Protein AF-A0A2S5TC12-F1 (afdb_monomer)

pLDDT: mean 88.4, std 11.82, range [38.34, 96.69]

Foldseek 3Di:
DADEAELCVLVVCVVCNVVVVVVVVLVVHYDYDDPPDDRVVVVLVVCVVVVAADEDPDLPPVCCVPNVVQSVDCLRYWYWDDDPQWTDTVSVPDTGGHPPDPVRVCVVCVVVSPPDDPDDD

Sequence (121 aa):
MQLYFDANTRYRLGDERALYERLLEHSRFCVEVPSGKRADGLMLRAATAAGGLVVSRDKYRDFRKRYRRLIDDPARLLAGSAGGGRLRVPGLGLDLPLPVSAETAWAELAPLLGTGTTPLR

Mean predicted aligned error: 5.49 Å

Radius of gyration: 15.57 Å; Cα contacts (8 Å, |Δi|>4): 137; chains: 1; bounding box: 32×34×39 Å

Organism: NCBI:txid2086571

Solvent-accessible surface area (backbone atoms only — not comparable to full-atom values): 7301 Å² total; per-residue (Å²): 122,73,46,71,34,44,54,60,49,73,79,71,42,68,86,50,30,67,58,50,55,58,49,50,75,43,56,85,40,28,42,73,34,60,80,99,50,60,29,66,66,55,50,56,50,50,27,59,77,69,71,50,62,44,80,42,73,75,77,52,73,92,50,34,89,82,43,38,82,45,65,75,28,70,91,26,40,23,54,44,49,76,57,95,60,26,38,37,26,68,80,74,74,40,76,43,75,48,61,95,40,74,67,56,43,42,66,68,44,51,67,74,65,62,83,67,78,74,81,85,126

Nearest PDB structures (foldseek):
  3v34-assembly1_A  TM=7.219E-01  e=1.038E-03  Homo sapiens
  3v34-assembly2_B  TM=7.318E-01  e=1.351E-03  Homo sapiens
  6bv6-assembly1_A  TM=5.966E-01  e=7.527E-02  Arabidopsis thaliana
  6bv9-assembly1_A  TM=5.900E-01  e=7.047E-02  Arabidopsis thaliana

Secondary structure (DSSP, 8-state):
--EEE-TTHHHH-GGGHHHHHHHHH-TTTEEEPPTT--HHHHHHHHHHHTT--EE-S---GGGHHHHHHHHT-TTTEE--EEETTEEEEGGGTEEEEPPSSHHHHHHHHHHHHSTT-----

Structure (mmCIF, N/CA/C/O backbone):
data_AF-A0A2S5TC12-F1
#
_entry.id   AF-A0A2S5TC12-F1
#
loop_
_atom_site.group_PDB
_atom_site.id
_atom_site.type_symbol
_atom_site.label_atom_id
_atom_site.label_alt_id
_atom_site.label_comp_id
_atom_site.label_asym_id
_atom_site.label_entity_id
_atom_site.label_seq_id
_atom_site.pdbx_PDB_ins_code
_atom_site.Cartn_x
_atom_site.Cartn_y
_atom_site.Cartn_z
_atom_site.occupancy
_atom_site.B_iso_or_equiv
_atom_site.auth_seq_id
_atom_site.auth_comp_id
_atom_site.auth_asym_id
_atom_site.auth_atom_id
_atom_site.pdbx_PDB_model_num
ATOM 1 N N . MET A 1 1 ? -9.269 0.259 -5.067 1.00 79.31 1 MET A N 1
ATOM 2 C CA . MET A 1 1 ? -7.972 -0.011 -4.414 1.00 79.31 1 MET A CA 1
ATOM 3 C C . MET A 1 1 ? -7.024 1.113 -4.789 1.00 79.31 1 MET A C 1
ATOM 5 O O . MET A 1 1 ? -7.057 1.509 -5.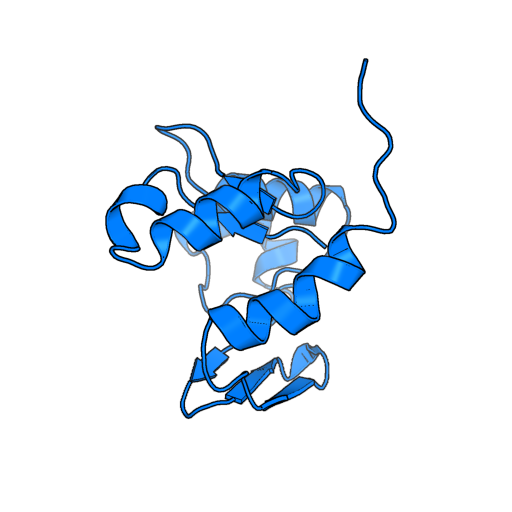947 1.00 79.31 1 MET A O 1
ATOM 9 N N . GLN A 1 2 ? -6.255 1.646 -3.838 1.00 90.25 2 GLN A N 1
ATOM 10 C CA . GLN A 1 2 ? -5.267 2.700 -4.085 1.00 90.25 2 GLN A CA 1
ATOM 11 C C . GLN A 1 2 ? -3.927 2.320 -3.452 1.00 90.25 2 GLN A C 1
ATOM 13 O O . GLN A 1 2 ? -3.904 1.782 -2.346 1.00 90.25 2 GLN A O 1
ATOM 18 N N . LEU A 1 3 ? -2.838 2.607 -4.158 1.00 91.50 3 LEU A N 1
ATOM 19 C CA . LEU A 1 3 ? -1.458 2.489 -3.708 1.00 91.50 3 LEU A CA 1
ATOM 20 C C . LEU A 1 3 ? -0.953 3.878 -3.331 1.00 91.50 3 LEU A C 1
ATOM 22 O O . LEU A 1 3 ? -1.167 4.835 -4.075 1.00 91.50 3 LEU A O 1
ATOM 26 N N . TYR A 1 4 ? -0.291 3.984 -2.183 1.00 93.25 4 TYR A N 1
ATOM 27 C CA . TYR A 1 4 ? 0.259 5.240 -1.689 1.00 93.25 4 TYR A CA 1
ATOM 28 C C . TYR A 1 4 ? 1.777 5.156 -1.644 1.00 93.25 4 TYR A C 1
ATOM 30 O O . TYR A 1 4 ? 2.329 4.221 -1.068 1.00 93.25 4 TYR A O 1
ATOM 38 N N . PHE A 1 5 ? 2.434 6.156 -2.220 1.00 92.25 5 PHE A N 1
ATOM 39 C CA . PHE A 1 5 ? 3.886 6.258 -2.274 1.00 92.25 5 PHE A CA 1
ATOM 40 C C . PHE A 1 5 ? 4.351 7.558 -1.624 1.00 92.25 5 PHE A C 1
ATOM 42 O O . PHE A 1 5 ? 3.683 8.591 -1.735 1.00 92.25 5 PHE A O 1
ATOM 49 N N . ASP A 1 6 ? 5.495 7.509 -0.944 1.00 89.94 6 ASP A N 1
ATOM 50 C CA . ASP A 1 6 ? 6.136 8.707 -0.411 1.00 89.94 6 ASP A CA 1
ATOM 51 C C . ASP A 1 6 ? 6.726 9.560 -1.539 1.00 89.94 6 ASP A C 1
ATOM 53 O O . ASP A 1 6 ? 7.161 9.058 -2.574 1.00 89.94 6 ASP A O 1
ATOM 57 N N . ALA A 1 7 ? 6.827 10.868 -1.300 1.00 86.19 7 ALA A N 1
ATOM 58 C CA . ALA A 1 7 ? 7.395 11.819 -2.258 1.00 86.19 7 ALA A CA 1
ATOM 59 C C . ALA A 1 7 ? 8.841 11.484 -2.676 1.00 86.19 7 ALA A C 1
ATOM 61 O O . ALA A 1 7 ? 9.321 11.937 -3.714 1.00 86.19 7 ALA A O 1
ATOM 62 N N . ASN A 1 8 ? 9.566 10.726 -1.843 1.00 86.12 8 ASN A N 1
ATOM 63 C CA . ASN A 1 8 ? 10.951 10.351 -2.105 1.00 86.12 8 ASN A CA 1
ATOM 64 C C . ASN A 1 8 ? 11.104 9.023 -2.860 1.00 86.12 8 ASN A C 1
ATOM 66 O O . ASN A 1 8 ? 12.232 8.680 -3.217 1.00 86.12 8 ASN A O 1
ATOM 70 N N . THR A 1 9 ? 10.010 8.298 -3.123 1.00 85.88 9 THR A N 1
ATOM 71 C CA . THR A 1 9 ? 10.038 6.983 -3.775 1.00 85.88 9 THR A CA 1
ATOM 72 C C . THR A 1 9 ? 10.751 7.052 -5.124 1.00 85.88 9 THR A C 1
ATOM 74 O O . THR A 1 9 ? 11.671 6.275 -5.366 1.00 85.88 9 THR A O 1
ATOM 77 N N . ARG A 1 10 ? 10.455 8.069 -5.941 1.00 85.44 10 ARG A N 1
ATOM 78 C CA . ARG A 1 10 ? 11.128 8.331 -7.229 1.00 85.44 10 ARG A CA 1
ATOM 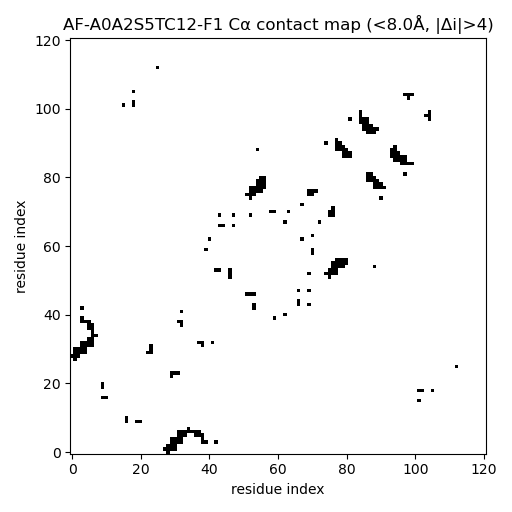79 C C . ARG A 1 10 ? 12.662 8.363 -7.171 1.00 85.44 10 ARG A C 1
ATOM 81 O O . ARG A 1 10 ? 13.308 8.002 -8.147 1.00 85.44 10 ARG A O 1
ATOM 88 N N . TYR A 1 11 ? 13.251 8.781 -6.049 1.00 85.31 11 TYR A N 1
ATOM 89 C CA . TYR A 1 11 ? 14.708 8.884 -5.891 1.00 85.31 11 TYR A CA 1
ATOM 90 C C . TYR A 1 11 ? 15.349 7.588 -5.387 1.00 85.31 11 TYR A C 1
ATOM 92 O O . TYR A 1 11 ? 16.570 7.474 -5.383 1.00 85.31 11 TYR A O 1
ATOM 100 N N . ARG A 1 12 ? 14.542 6.624 -4.933 1.00 88.44 12 ARG A N 1
ATOM 101 C CA . ARG A 1 12 ? 15.006 5.355 -4.354 1.00 88.44 12 ARG A CA 1
ATOM 102 C C . ARG A 1 12 ? 14.955 4.184 -5.331 1.00 88.44 12 ARG A C 1
ATOM 104 O O . ARG A 1 12 ? 15.552 3.156 -5.045 1.00 88.44 12 ARG A O 1
ATOM 111 N N . LEU A 1 13 ? 14.243 4.338 -6.445 1.00 86.19 13 LEU A N 1
ATOM 112 C CA . LEU A 1 13 ? 13.908 3.240 -7.354 1.00 86.19 13 LEU A CA 1
ATOM 113 C C . LEU A 1 13 ? 14.968 2.928 -8.420 1.00 86.19 13 LEU A C 1
ATOM 115 O O . LEU A 1 13 ? 14.849 1.905 -9.081 1.00 86.19 13 LEU A O 1
ATOM 119 N N . GLY A 1 14 ? 15.993 3.770 -8.601 1.00 88.19 14 GLY A N 1
ATOM 120 C CA . GLY A 1 14 ? 17.031 3.532 -9.613 1.00 88.19 14 GLY A CA 1
ATOM 121 C C . GLY A 1 14 ? 16.429 3.268 -10.999 1.00 88.19 14 GLY A C 1
ATOM 122 O O . GLY A 1 14 ? 15.661 4.092 -11.501 1.00 88.19 14 GLY A O 1
ATOM 123 N N . ASP A 1 15 ? 16.732 2.103 -11.570 1.00 85.50 15 ASP A N 1
ATOM 124 C CA . ASP A 1 15 ? 16.270 1.675 -12.897 1.00 85.50 15 ASP A CA 1
ATOM 125 C C . ASP A 1 15 ? 14.746 1.435 -12.969 1.00 85.50 15 ASP A C 1
ATOM 127 O O . ASP A 1 15 ? 14.137 1.608 -14.024 1.00 85.50 15 ASP A O 1
ATOM 131 N N . GLU A 1 16 ? 14.082 1.142 -11.844 1.00 87.50 16 GLU A N 1
ATOM 132 C CA . GLU A 1 16 ? 12.622 0.939 -11.787 1.00 87.50 16 GLU A CA 1
ATOM 133 C C . GLU A 1 16 ? 11.832 2.257 -11.834 1.00 87.50 16 GLU A C 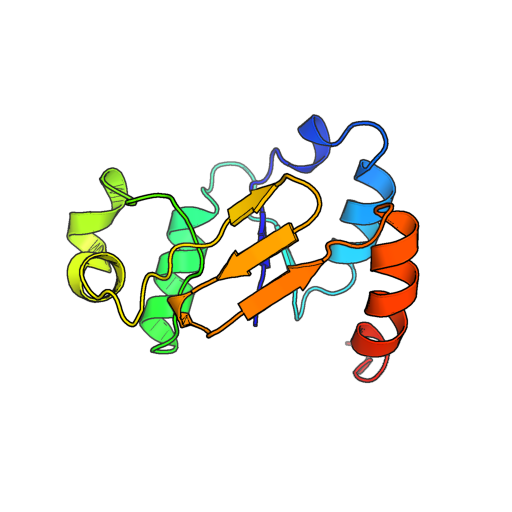1
ATOM 135 O O . GLU A 1 16 ? 10.597 2.265 -11.906 1.00 87.50 16 GLU A O 1
ATOM 140 N N . ARG A 1 17 ? 12.523 3.404 -11.811 1.00 90.19 17 ARG A N 1
ATOM 141 C CA . ARG A 1 17 ? 11.891 4.726 -11.815 1.00 90.19 17 ARG A CA 1
ATOM 142 C C . ARG A 1 17 ? 10.970 4.930 -13.017 1.00 90.19 17 ARG A C 1
ATOM 144 O O . ARG A 1 17 ? 9.879 5.468 -12.845 1.00 90.19 17 ARG A O 1
ATOM 151 N N . ALA A 1 18 ? 11.379 4.493 -14.207 1.00 89.75 18 ALA A N 1
ATOM 152 C CA . ALA A 1 18 ? 10.569 4.644 -15.416 1.00 89.75 18 ALA A CA 1
ATOM 153 C C . ALA A 1 18 ? 9.233 3.892 -15.300 1.00 89.75 18 ALA A C 1
ATOM 155 O O . ALA A 1 18 ? 8.191 4.382 -15.732 1.00 89.75 18 ALA A O 1
ATOM 156 N N . LEU A 1 19 ? 9.239 2.715 -14.669 1.00 89.31 19 LEU A N 1
ATOM 157 C CA . LEU A 1 19 ? 8.026 1.937 -14.448 1.00 89.31 19 LEU A CA 1
ATOM 158 C C . LEU A 1 19 ? 7.103 2.595 -13.4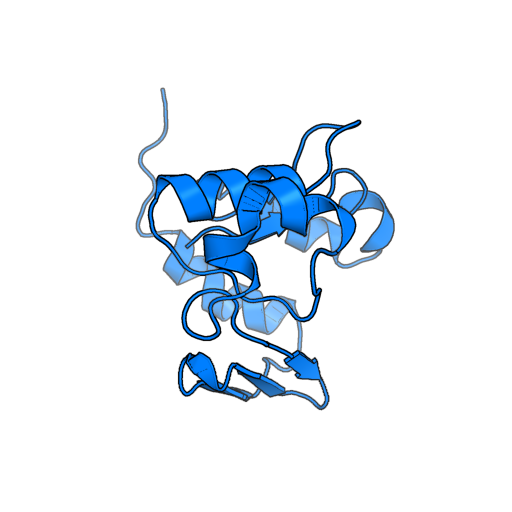23 1.00 89.31 19 LEU A C 1
ATOM 160 O O . LEU A 1 19 ? 5.886 2.632 -13.596 1.00 89.31 19 LEU A O 1
ATOM 164 N N . TYR A 1 20 ? 7.693 3.146 -12.368 1.00 90.38 20 TYR A N 1
ATOM 165 C CA . TYR A 1 20 ? 6.966 3.905 -11.364 1.00 90.38 20 TYR A CA 1
ATOM 166 C C . TYR A 1 20 ? 6.300 5.159 -11.942 1.00 90.38 20 TYR A C 1
ATOM 168 O O . TYR A 1 20 ? 5.135 5.411 -11.649 1.00 90.38 20 TYR A O 1
ATOM 176 N N . GLU A 1 21 ? 6.990 5.909 -12.804 1.00 90.25 21 GLU A N 1
ATOM 177 C CA . GLU A 1 21 ? 6.414 7.079 -13.481 1.00 90.25 21 GLU A CA 1
ATOM 178 C C . GLU A 1 21 ? 5.193 6.688 -14.331 1.00 90.25 21 GLU A C 1
ATOM 180 O O . GLU A 1 21 ? 4.152 7.335 -14.225 1.00 90.25 21 GLU A O 1
ATOM 185 N N . ARG A 1 22 ? 5.252 5.556 -15.049 1.00 89.62 22 ARG A N 1
ATOM 186 C CA . ARG A 1 22 ? 4.093 4.996 -15.773 1.00 89.62 22 ARG A CA 1
ATOM 187 C C . ARG A 1 22 ? 2.951 4.598 -14.836 1.00 89.62 22 ARG A C 1
ATOM 189 O O . ARG A 1 22 ? 1.787 4.847 -15.128 1.00 89.62 22 ARG A O 1
ATOM 196 N N . LEU A 1 23 ? 3.259 4.009 -13.680 1.00 89.06 23 LEU A N 1
ATOM 197 C CA . LEU A 1 23 ? 2.268 3.689 -12.643 1.00 89.06 23 LEU A CA 1
ATOM 198 C C . LEU A 1 23 ? 1.530 4.941 -12.144 1.00 89.06 23 LEU A C 1
ATOM 200 O O . LEU A 1 23 ? 0.331 4.868 -11.865 1.00 89.06 23 LEU A O 1
ATOM 204 N N . LEU A 1 24 ? 2.223 6.078 -12.036 1.00 90.06 24 LEU A N 1
ATOM 205 C CA . LEU A 1 24 ? 1.641 7.343 -11.578 1.00 90.06 24 LEU A CA 1
ATOM 206 C C . LEU A 1 24 ? 0.697 7.995 -12.597 1.00 90.06 24 LEU A C 1
ATOM 208 O O . LEU A 1 24 ? -0.180 8.757 -12.187 1.00 90.06 24 LEU A O 1
ATOM 212 N N . GLU A 1 25 ? 0.801 7.667 -13.888 1.00 90.25 25 GLU A N 1
ATOM 213 C CA . GLU A 1 25 ? -0.169 8.106 -14.907 1.00 90.25 25 GLU A CA 1
ATOM 214 C C . GLU A 1 25 ? -1.587 7.586 -14.595 1.00 90.25 25 GLU A C 1
ATOM 216 O O . GLU A 1 25 ? -2.592 8.211 -14.938 1.00 90.25 25 GLU A O 1
ATOM 221 N N . HIS A 1 26 ? -1.688 6.486 -13.844 1.00 88.88 26 HIS A N 1
ATOM 222 C CA . HIS A 1 26 ? -2.945 5.890 -13.402 1.00 88.88 26 HIS A CA 1
ATOM 223 C C . HIS A 1 26 ? -3.366 6.390 -12.009 1.00 88.88 26 HIS A C 1
ATOM 225 O O . HIS A 1 26 ? -3.542 5.614 -11.065 1.00 88.88 26 HI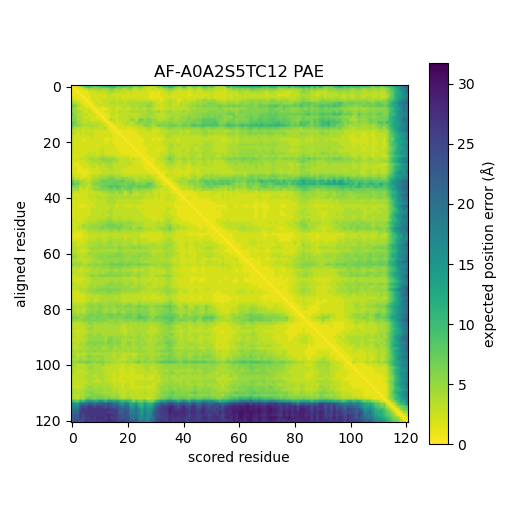S A O 1
ATOM 231 N N . SER A 1 27 ? -3.599 7.701 -11.890 1.00 85.88 27 SER A N 1
ATOM 232 C CA . SER A 1 27 ? -3.921 8.399 -10.627 1.00 85.88 27 SER A CA 1
ATOM 233 C C . SER A 1 27 ? -5.152 7.865 -9.873 1.00 85.88 27 SER A C 1
ATOM 235 O O . SER A 1 27 ? -5.292 8.049 -8.662 1.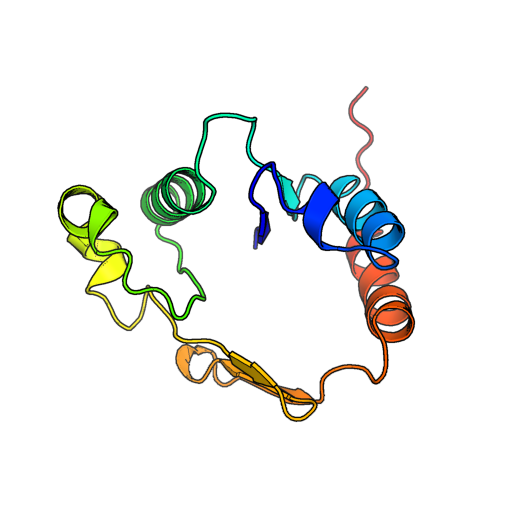00 85.88 27 SER A O 1
ATOM 237 N N . ARG A 1 28 ? -6.046 7.143 -10.563 1.00 87.38 28 ARG A N 1
ATOM 238 C CA . ARG A 1 28 ? -7.168 6.419 -9.942 1.00 87.38 28 ARG A CA 1
ATOM 239 C C . ARG A 1 28 ? -6.693 5.342 -8.960 1.00 87.38 28 ARG A C 1
ATOM 241 O O . ARG A 1 28 ? -7.359 5.105 -7.950 1.00 87.38 28 ARG A O 1
ATOM 248 N N . PHE A 1 29 ? -5.581 4.684 -9.273 1.00 89.12 29 PHE A N 1
ATOM 249 C CA . PHE A 1 29 ? -5.040 3.548 -8.529 1.00 89.12 29 PHE A CA 1
ATOM 250 C C . PHE A 1 29 ? -3.768 3.897 -7.758 1.00 89.12 29 PHE A C 1
ATOM 252 O O . PHE A 1 29 ? -3.491 3.242 -6.760 1.00 89.12 29 PHE A O 1
ATOM 259 N N . CYS A 1 30 ? -3.024 4.922 -8.169 1.00 90.94 30 CYS A N 1
ATOM 260 C CA . CYS A 1 30 ? -1.733 5.277 -7.584 1.00 90.94 30 CYS A CA 1
ATOM 261 C C . CYS A 1 30 ? -1.720 6.733 -7.120 1.00 90.94 30 CYS A C 1
ATOM 263 O O . CYS A 1 30 ? -2.101 7.635 -7.859 1.00 90.94 30 CYS A O 1
ATOM 265 N N . VAL A 1 31 ? -1.251 6.965 -5.897 1.00 91.25 31 VAL A N 1
ATOM 266 C CA . VAL A 1 31 ? -1.132 8.295 -5.299 1.00 91.25 31 VAL A CA 1
ATOM 267 C C . VAL A 1 31 ? 0.284 8.465 -4.767 1.00 91.25 31 VAL A C 1
ATOM 269 O O . VAL A 1 31 ? 0.659 7.851 -3.769 1.00 91.25 31 VAL A O 1
ATOM 272 N N . GLU A 1 32 ? 1.064 9.337 -5.396 1.00 92.38 32 GLU A N 1
ATOM 273 C CA . GLU A 1 32 ? 2.274 9.870 -4.773 1.00 92.38 32 GLU A CA 1
ATOM 274 C C . GLU A 1 32 ? 1.893 11.071 -3.908 1.00 92.38 32 GLU A C 1
ATOM 276 O O . GLU A 1 32 ? 1.177 11.979 -4.344 1.00 92.38 32 GLU A O 1
ATOM 281 N N . VAL A 1 33 ? 2.336 11.075 -2.653 1.00 90.44 33 VAL A N 1
ATOM 282 C CA . VAL A 1 33 ? 2.031 12.190 -1.758 1.00 90.44 33 VAL A CA 1
ATOM 283 C C . VAL A 1 33 ? 2.946 13.387 -2.029 1.00 90.44 33 VAL A C 1
ATOM 285 O O . VAL A 1 33 ? 4.123 13.204 -2.331 1.00 90.44 33 VAL A O 1
ATOM 288 N N . PRO A 1 34 ? 2.448 14.629 -1.875 1.00 85.25 34 PRO A N 1
ATOM 289 C CA . PRO A 1 34 ? 3.280 15.817 -2.020 1.00 85.25 34 PRO A CA 1
ATOM 290 C C . PRO A 1 34 ? 4.453 15.842 -1.034 1.00 85.25 34 PRO A C 1
ATOM 292 O O . PRO A 1 34 ? 4.345 15.341 0.090 1.00 85.25 34 PRO A O 1
ATOM 295 N N . SER A 1 35 ? 5.537 16.519 -1.422 1.00 82.88 35 SER A N 1
ATOM 296 C CA . SER A 1 35 ? 6.687 16.758 -0.543 1.00 82.88 35 SER A CA 1
ATOM 297 C C . SER A 1 35 ? 6.264 17.388 0.793 1.00 82.88 35 SER A C 1
ATOM 299 O O . SER A 1 35 ? 5.342 18.205 0.855 1.00 82.88 35 SER A O 1
ATOM 301 N N . GLY A 1 36 ? 6.916 16.971 1.881 1.00 80.50 36 GLY A N 1
ATOM 302 C CA . GLY A 1 36 ? 6.586 17.389 3.247 1.00 80.50 36 GLY A CA 1
ATOM 303 C C . GLY A 1 36 ? 5.385 16.668 3.877 1.00 80.50 36 GLY A C 1
ATOM 304 O O . GLY A 1 36 ? 5.063 16.929 5.036 1.00 80.50 36 GLY A O 1
ATOM 305 N N . LYS A 1 37 ? 4.725 15.744 3.162 1.00 82.62 37 LYS A N 1
ATOM 306 C CA . LYS A 1 37 ? 3.681 14.861 3.711 1.00 82.62 37 LYS A CA 1
ATOM 307 C C . LYS A 1 37 ? 4.153 13.406 3.727 1.00 82.62 37 LYS A C 1
ATOM 309 O O . LYS A 1 37 ? 4.979 13.009 2.918 1.00 82.62 37 LYS A O 1
ATOM 314 N N . ARG A 1 38 ? 3.608 12.619 4.663 1.00 87.12 38 ARG A N 1
ATOM 315 C CA . ARG A 1 38 ? 3.851 11.168 4.778 1.00 87.12 38 ARG A CA 1
ATOM 316 C C . ARG A 1 38 ? 2.711 10.384 4.133 1.00 87.12 38 ARG A C 1
ATOM 318 O O . ARG A 1 38 ? 1.546 10.709 4.400 1.00 87.12 38 ARG A O 1
ATOM 325 N N . ALA A 1 39 ? 3.042 9.348 3.361 1.00 91.00 39 ALA A N 1
ATOM 326 C CA . ALA A 1 39 ? 2.070 8.453 2.731 1.00 91.00 39 ALA A CA 1
ATOM 327 C C . ALA A 1 39 ? 1.089 7.859 3.751 1.00 91.00 39 ALA A C 1
ATOM 329 O O . ALA A 1 39 ? -0.128 7.960 3.576 1.00 91.00 39 ALA A O 1
ATOM 330 N N . ASP A 1 40 ? 1.616 7.375 4.876 1.00 92.38 40 ASP A N 1
ATOM 331 C CA . ASP A 1 40 ? 0.854 6.745 5.957 1.00 92.38 40 ASP A CA 1
ATOM 332 C C . ASP A 1 40 ? -0.337 7.584 6.420 1.00 92.38 40 ASP A C 1
ATOM 334 O O . ASP A 1 40 ? -1.460 7.099 6.532 1.00 92.38 40 ASP A O 1
ATOM 338 N N . GLY A 1 41 ? -0.113 8.877 6.669 1.00 92.00 41 GLY A N 1
ATOM 339 C CA . GLY A 1 41 ? -1.145 9.756 7.210 1.00 92.00 41 GLY A CA 1
ATOM 340 C C . GLY A 1 41 ? -2.307 9.972 6.240 1.00 92.00 41 GLY A C 1
ATOM 341 O O . GLY A 1 41 ? -3.459 10.055 6.676 1.00 92.00 41 GLY A O 1
ATOM 342 N N . LEU A 1 42 ? -2.011 10.062 4.939 1.00 92.62 42 LEU A N 1
ATOM 343 C CA . LEU A 1 42 ? -3.012 10.220 3.883 1.00 92.62 42 LEU A CA 1
ATOM 344 C C . LEU A 1 42 ? -3.758 8.910 3.626 1.00 92.62 42 LEU A C 1
ATOM 346 O O . LEU A 1 42 ? -4.989 8.917 3.597 1.00 92.62 42 LEU A O 1
ATOM 350 N N . MET A 1 43 ? -3.032 7.797 3.537 1.00 95.06 43 MET A N 1
ATOM 351 C CA . MET A 1 43 ? -3.605 6.464 3.369 1.00 95.06 43 MET A CA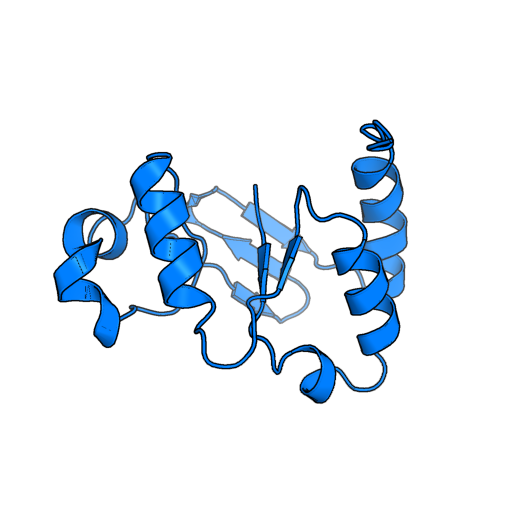 1
ATOM 352 C C . MET A 1 43 ? -4.539 6.098 4.531 1.00 95.06 43 MET A C 1
ATOM 354 O O . MET A 1 43 ? -5.692 5.737 4.304 1.00 95.06 43 MET A O 1
ATOM 358 N N . LEU A 1 44 ? -4.089 6.245 5.784 1.00 95.62 44 LEU A N 1
ATOM 359 C CA . LEU A 1 44 ? -4.894 5.928 6.973 1.00 95.62 44 LEU A CA 1
ATOM 360 C C . LEU A 1 44 ? -6.153 6.797 7.056 1.00 95.62 44 LEU A C 1
ATOM 362 O O . LEU A 1 44 ? -7.224 6.310 7.430 1.00 95.62 44 LEU A O 1
ATOM 366 N N . ARG A 1 45 ? -6.051 8.077 6.674 1.00 94.50 45 ARG A N 1
ATOM 367 C CA . ARG A 1 45 ? -7.209 8.974 6.587 1.00 94.50 45 ARG A CA 1
ATOM 368 C C . ARG A 1 45 ? -8.209 8.487 5.540 1.00 94.50 45 ARG A C 1
ATOM 370 O O . ARG A 1 45 ? -9.394 8.407 5.854 1.00 94.50 45 ARG A O 1
ATOM 377 N N . ALA A 1 46 ? -7.742 8.178 4.332 1.00 93.62 46 ALA A N 1
ATOM 378 C CA . ALA A 1 46 ? -8.589 7.725 3.233 1.00 93.62 46 ALA A CA 1
ATOM 379 C C . ALA A 1 46 ? -9.282 6.396 3.568 1.00 93.62 46 ALA A C 1
ATOM 381 O O . ALA A 1 46 ? -10.503 6.296 3.466 1.00 93.62 46 ALA A O 1
ATOM 382 N N . ALA A 1 47 ? -8.532 5.415 4.076 1.00 95.00 47 ALA A N 1
ATOM 383 C CA . ALA A 1 47 ? -9.075 4.125 4.488 1.00 95.00 47 ALA A CA 1
ATOM 384 C C . ALA A 1 47 ? -10.076 4.255 5.649 1.00 95.00 47 ALA A C 1
ATOM 386 O O . ALA A 1 47 ? -11.110 3.590 5.657 1.00 95.00 47 ALA A O 1
ATOM 387 N N . THR A 1 48 ? -9.827 5.153 6.609 1.00 95.44 48 THR A N 1
ATOM 388 C CA . THR A 1 48 ? -10.791 5.434 7.685 1.00 95.44 48 THR A CA 1
ATOM 389 C C . THR A 1 48 ? -12.085 6.027 7.131 1.00 95.44 48 THR A C 1
ATOM 391 O O . THR A 1 48 ? -13.157 5.538 7.476 1.00 95.44 48 THR A O 1
ATOM 394 N N . ALA A 1 49 ? -11.988 7.043 6.268 1.00 94.56 49 ALA A N 1
ATOM 395 C CA . ALA A 1 49 ? -13.144 7.728 5.691 1.00 94.56 49 ALA A CA 1
ATOM 396 C C . ALA A 1 49 ? -13.995 6.809 4.801 1.00 94.56 49 ALA A C 1
ATOM 398 O O . ALA A 1 49 ? -15.216 6.901 4.821 1.00 94.56 49 ALA A O 1
ATOM 399 N N . ALA A 1 50 ? -13.354 5.903 4.062 1.00 93.50 50 ALA A N 1
ATOM 400 C CA . ALA A 1 50 ? -14.029 4.941 3.198 1.00 93.50 50 ALA A CA 1
ATOM 401 C C . ALA A 1 50 ? -14.518 3.676 3.931 1.00 93.50 50 ALA A C 1
ATOM 403 O O . ALA A 1 50 ? -15.075 2.790 3.294 1.00 93.50 50 ALA A O 1
ATOM 404 N N . GLY A 1 51 ? -14.249 3.530 5.236 1.00 93.62 51 GLY A N 1
ATOM 405 C CA . GLY A 1 51 ? -14.495 2.269 5.948 1.00 93.62 51 GLY A CA 1
ATOM 406 C C . GLY A 1 51 ? -13.658 1.091 5.425 1.00 93.62 51 GLY A C 1
ATOM 407 O O . GLY A 1 51 ? -13.979 -0.059 5.698 1.00 93.62 51 GLY A O 1
ATOM 408 N N . GLY A 1 52 ? -12.585 1.366 4.679 1.00 93.50 52 GLY A N 1
ATOM 409 C CA . GLY A 1 52 ? -11.768 0.364 4.001 1.00 93.50 52 GLY A CA 1
ATOM 410 C C . GLY A 1 52 ? -10.731 -0.315 4.896 1.00 93.50 52 GLY A C 1
ATOM 411 O O . GLY A 1 52 ? -10.646 -0.062 6.105 1.00 93.50 52 GLY A O 1
ATOM 412 N N . LEU A 1 53 ? -9.918 -1.152 4.252 1.00 94.75 53 LEU A N 1
ATOM 413 C CA . LEU A 1 53 ? -8.781 -1.874 4.821 1.00 94.75 53 LEU A CA 1
ATOM 414 C C . LEU A 1 53 ? -7.447 -1.334 4.284 1.00 94.75 53 LEU A C 1
ATOM 416 O O . LEU A 1 53 ? -7.397 -0.685 3.239 1.00 94.75 53 LEU A O 1
ATOM 420 N N . VAL A 1 54 ? -6.370 -1.620 5.005 1.00 96.06 54 VAL A N 1
ATOM 421 C CA . VAL A 1 54 ? -4.983 -1.285 4.683 1.00 96.06 54 VAL A CA 1
ATOM 422 C C . VAL A 1 54 ? -4.171 -2.572 4.687 1.00 96.06 54 VAL A C 1
ATOM 424 O O . VAL A 1 54 ? -4.241 -3.342 5.642 1.00 96.06 54 VAL A O 1
ATOM 427 N N . VAL A 1 55 ? -3.369 -2.785 3.644 1.00 95.06 55 VAL A N 1
ATOM 428 C CA . VAL A 1 55 ? -2.386 -3.873 3.596 1.00 95.06 55 VAL A CA 1
ATOM 429 C C . VAL A 1 55 ? -1.007 -3.288 3.885 1.00 95.06 55 VAL A C 1
ATOM 431 O O . VAL A 1 55 ? -0.471 -2.539 3.074 1.00 95.06 55 VAL A O 1
ATOM 434 N N . SER A 1 56 ? -0.443 -3.593 5.052 1.00 93.88 56 SER A N 1
ATOM 435 C CA . SER A 1 56 ? 0.886 -3.134 5.469 1.00 93.88 56 SER A CA 1
ATOM 436 C C . SER A 1 56 ? 1.420 -3.958 6.640 1.00 93.88 56 SER A C 1
ATOM 438 O O . SER A 1 56 ? 0.657 -4.499 7.440 1.00 93.88 56 SER A O 1
ATOM 440 N N . ARG A 1 57 ? 2.749 -4.045 6.771 1.00 92.56 57 ARG A N 1
ATOM 441 C CA . ARG A 1 57 ? 3.398 -4.625 7.965 1.00 92.56 57 ARG A CA 1
ATOM 442 C C . ARG A 1 57 ? 3.666 -3.601 9.059 1.00 92.56 57 ARG A C 1
ATOM 444 O O . ARG A 1 57 ? 3.964 -4.005 10.184 1.00 92.56 57 ARG A O 1
ATOM 451 N N . ASP A 1 58 ? 3.587 -2.311 8.745 1.00 92.44 58 ASP A N 1
ATOM 452 C CA . ASP A 1 58 ? 3.798 -1.267 9.738 1.00 92.44 58 ASP A CA 1
ATOM 453 C C . ASP A 1 58 ? 2.662 -1.279 10.774 1.00 92.44 58 ASP A C 1
ATOM 455 O O . ASP A 1 58 ? 1.499 -1.556 10.475 1.00 92.44 58 ASP A O 1
ATOM 459 N N . LYS A 1 59 ? 3.022 -1.009 12.027 1.00 90.50 59 LYS A N 1
ATOM 460 C CA . LYS A 1 59 ? 2.098 -0.877 13.155 1.00 90.50 59 LYS A CA 1
ATOM 461 C C . LYS A 1 59 ? 1.644 0.564 13.380 1.00 90.50 59 LYS A C 1
ATOM 463 O O . LYS A 1 59 ? 0.824 0.789 14.266 1.00 90.50 59 LYS A O 1
ATOM 468 N N . TYR A 1 60 ? 2.174 1.529 12.626 1.00 93.62 60 TYR A N 1
ATOM 469 C CA . TYR A 1 60 ? 1.746 2.928 12.623 1.00 93.62 60 TYR A CA 1
ATOM 470 C C . TYR A 1 60 ? 1.676 3.542 14.027 1.00 93.62 60 TYR A C 1
ATOM 472 O O . TYR A 1 60 ? 0.717 4.239 14.370 1.00 93.62 60 TYR A O 1
ATOM 480 N N . ARG A 1 61 ? 2.691 3.273 14.864 1.00 92.12 61 ARG A N 1
ATOM 481 C CA . ARG A 1 61 ? 2.702 3.666 16.287 1.00 92.12 61 ARG A CA 1
ATOM 482 C C . ARG A 1 61 ? 2.438 5.167 16.471 1.00 92.12 61 ARG A C 1
ATOM 484 O O . ARG A 1 61 ? 1.609 5.530 17.302 1.00 92.12 61 ARG A O 1
ATOM 491 N N . ASP A 1 62 ? 3.034 6.002 15.620 1.00 92.44 62 ASP A N 1
ATOM 492 C CA . ASP A 1 62 ? 2.856 7.464 15.600 1.00 92.44 62 ASP A CA 1
ATOM 493 C C . ASP A 1 62 ? 1.410 7.907 15.330 1.00 92.44 62 ASP A C 1
ATOM 495 O O . ASP A 1 62 ? 0.959 8.953 15.797 1.00 92.44 62 ASP A O 1
ATOM 499 N N . PHE A 1 63 ? 0.664 7.121 14.555 1.00 93.31 63 PHE A N 1
ATOM 500 C CA . PHE A 1 63 ? -0.681 7.458 14.097 1.00 93.31 63 PHE A CA 1
ATOM 501 C C . PHE A 1 63 ? -1.782 6.757 14.902 1.00 93.31 63 PHE A C 1
ATOM 503 O O . PHE A 1 63 ? -2.969 7.077 14.750 1.00 93.31 63 PHE A O 1
ATOM 510 N N . ARG A 1 64 ? -1.404 5.843 15.805 1.00 93.12 64 ARG A N 1
ATOM 511 C CA . ARG A 1 64 ? -2.323 5.006 16.585 1.00 93.12 64 ARG A CA 1
ATOM 512 C C . ARG A 1 64 ? -3.341 5.813 17.381 1.00 93.12 64 ARG A C 1
ATOM 514 O O . ARG A 1 64 ? -4.516 5.465 17.377 1.00 93.12 64 ARG A O 1
ATOM 521 N N . LYS A 1 65 ? -2.938 6.932 17.999 1.00 94.38 65 LYS A N 1
ATOM 522 C CA . LYS A 1 65 ? -3.857 7.798 18.766 1.00 94.38 65 LYS A CA 1
ATOM 523 C C . LYS A 1 65 ? -5.040 8.284 17.918 1.00 94.38 65 LYS A C 1
ATOM 525 O O . LYS A 1 65 ? -6.151 8.389 18.427 1.00 94.38 65 LYS A O 1
ATOM 530 N N . ARG A 1 66 ? -4.808 8.566 16.632 1.00 95.31 66 ARG A N 1
ATOM 531 C CA . ARG A 1 66 ? -5.815 9.126 15.721 1.00 95.31 66 ARG A CA 1
ATOM 532 C C . ARG A 1 66 ? -6.620 8.057 14.984 1.00 95.31 66 ARG A C 1
ATOM 534 O O . ARG A 1 66 ? -7.816 8.243 14.794 1.00 95.31 66 ARG A O 1
ATOM 541 N N . TYR A 1 67 ? -5.991 6.950 14.589 1.00 96.00 67 TYR A N 1
ATOM 542 C CA . TYR A 1 67 ? -6.625 5.912 13.761 1.00 96.00 67 TYR A CA 1
ATOM 543 C C . TYR A 1 67 ? -6.732 4.553 14.462 1.00 96.00 67 TYR A C 1
ATOM 545 O O . TYR A 1 67 ? -6.762 3.515 13.805 1.00 96.00 67 TYR A O 1
ATOM 553 N N . ARG A 1 68 ? -6.828 4.543 15.800 1.00 95.19 68 ARG A N 1
ATOM 554 C CA . ARG A 1 68 ? -6.870 3.324 16.628 1.00 95.19 68 ARG A CA 1
ATOM 555 C C . ARG A 1 68 ? -7.861 2.275 16.123 1.00 95.19 68 ARG A C 1
ATOM 557 O O . ARG A 1 68 ? -7.520 1.108 16.065 1.00 95.19 68 ARG A O 1
ATOM 564 N N . ARG A 1 69 ? -9.072 2.689 15.729 1.00 94.81 69 ARG A N 1
ATOM 565 C CA . ARG A 1 69 ? -10.131 1.778 15.247 1.00 94.81 69 ARG A CA 1
ATOM 566 C C . ARG A 1 69 ? -9.790 1.058 13.939 1.00 94.81 69 ARG A C 1
ATOM 568 O O . ARG A 1 69 ? -10.418 0.059 13.639 1.00 94.81 69 ARG A O 1
ATOM 575 N N . LEU A 1 70 ? -8.876 1.602 13.141 1.00 95.81 70 LEU A N 1
ATOM 576 C CA . LEU A 1 70 ? -8.385 0.953 11.928 1.00 95.81 70 LEU A CA 1
ATOM 577 C C . LEU A 1 70 ? -7.134 0.129 12.241 1.00 95.81 70 LEU A C 1
ATOM 579 O O . LEU A 1 70 ? -7.032 -1.007 11.804 1.00 95.81 70 LEU A O 1
ATOM 583 N N . ILE A 1 71 ? -6.197 0.699 13.004 1.00 96.25 71 ILE A N 1
ATOM 584 C CA . ILE A 1 71 ? -4.888 0.089 13.285 1.00 96.25 71 ILE A CA 1
ATOM 585 C C . ILE A 1 71 ? -5.000 -1.134 14.203 1.00 96.25 71 ILE A C 1
ATOM 587 O O . ILE A 1 71 ? -4.295 -2.117 13.995 1.00 96.25 71 ILE A O 1
ATOM 591 N N . ASP A 1 72 ? -5.869 -1.078 15.213 1.00 95.00 72 ASP A N 1
ATOM 592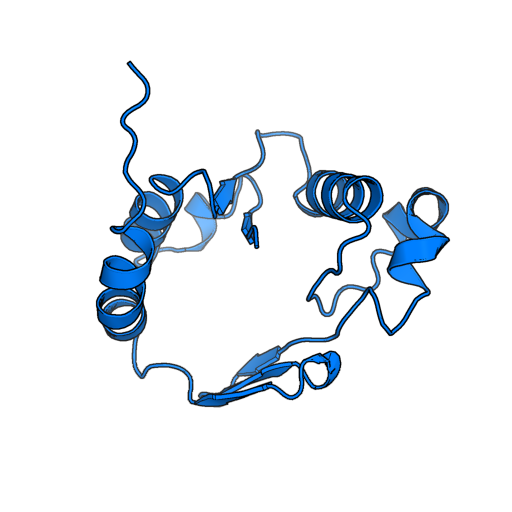 C CA . ASP A 1 72 ? -6.030 -2.160 16.190 1.00 95.00 72 ASP A CA 1
ATOM 593 C C . ASP A 1 72 ? -7.034 -3.232 15.712 1.00 95.00 72 ASP A C 1
ATOM 595 O O . ASP A 1 72 ? -7.227 -4.231 16.400 1.00 95.00 72 ASP A O 1
ATOM 599 N N . ASP A 1 73 ? -7.669 -3.040 14.551 1.00 94.56 73 ASP A N 1
ATOM 600 C CA . ASP A 1 73 ? -8.617 -3.991 13.971 1.00 94.56 73 ASP A CA 1
ATOM 601 C C . ASP A 1 73 ? -7.897 -4.921 12.971 1.00 94.56 73 ASP A C 1
ATOM 603 O O . ASP A 1 73 ? -7.502 -4.475 11.887 1.00 94.56 73 ASP A O 1
ATOM 607 N N . PRO A 1 74 ? -7.726 -6.218 13.294 1.00 91.38 74 PRO A N 1
ATOM 608 C CA . PRO A 1 74 ? -7.016 -7.164 12.436 1.00 91.38 74 PRO A CA 1
ATOM 609 C C . PRO A 1 74 ? -7.757 -7.489 11.133 1.00 91.38 74 PRO A C 1
ATOM 611 O O . PRO A 1 74 ? -7.135 -8.027 10.223 1.00 91.38 74 PRO A O 1
ATOM 614 N N . ALA A 1 75 ? -9.049 -7.164 11.013 1.00 93.69 75 ALA A N 1
ATOM 615 C CA . ALA A 1 75 ? -9.787 -7.274 9.755 1.00 93.69 75 ALA A CA 1
ATOM 616 C C . ALA A 1 75 ? -9.574 -6.048 8.847 1.00 93.69 75 ALA A C 1
ATOM 618 O O . ALA A 1 75 ? -9.895 -6.089 7.658 1.00 93.69 75 ALA A O 1
ATOM 619 N N . ARG A 1 76 ? -9.021 -4.953 9.388 1.00 94.88 76 ARG A N 1
ATOM 620 C CA . ARG A 1 76 ? -8.793 -3.700 8.655 1.00 94.88 76 ARG A CA 1
ATOM 621 C C . ARG A 1 76 ? -7.330 -3.376 8.426 1.00 94.88 76 ARG A C 1
ATOM 623 O O . ARG A 1 76 ? -7.037 -2.748 7.416 1.00 94.88 76 ARG A O 1
ATOM 630 N N . LEU A 1 77 ? -6.418 -3.783 9.306 1.00 96.69 77 LEU A N 1
ATOM 631 C CA . LEU A 1 77 ? -4.978 -3.697 9.074 1.00 96.69 77 LEU A CA 1
ATOM 632 C C . LEU A 1 77 ? -4.416 -5.095 8.808 1.00 96.69 77 LEU A C 1
ATOM 634 O O . LEU A 1 77 ? -4.100 -5.852 9.727 1.00 96.69 77 LEU A O 1
ATOM 638 N N . LEU A 1 78 ? -4.284 -5.426 7.528 1.00 96.00 78 LEU A N 1
ATOM 639 C CA . LEU A 1 78 ? -3.835 -6.732 7.072 1.00 96.00 78 LEU A CA 1
ATOM 640 C C . LEU A 1 78 ? -2.321 -6.729 6.872 1.00 96.00 78 LEU A C 1
ATOM 642 O O . LEU A 1 78 ? -1.776 -5.902 6.142 1.00 96.00 78 LEU A O 1
ATOM 646 N N . ALA A 1 79 ? -1.634 -7.698 7.470 1.00 94.69 79 ALA A N 1
ATOM 647 C CA . ALA A 1 79 ? -0.220 -7.908 7.194 1.00 94.69 79 ALA A CA 1
ATOM 648 C C . ALA A 1 79 ? -0.043 -8.539 5.805 1.00 94.69 79 ALA A C 1
ATOM 650 O O . ALA A 1 79 ? -0.607 -9.596 5.521 1.00 94.69 79 ALA A O 1
ATOM 651 N N . GLY A 1 80 ? 0.767 -7.901 4.959 1.00 93.25 80 GLY A N 1
ATOM 652 C CA . GLY A 1 80 ? 1.170 -8.427 3.656 1.00 93.25 80 GLY A CA 1
ATOM 653 C C . GLY A 1 80 ? 2.688 -8.451 3.501 1.00 93.25 80 GLY A C 1
ATOM 654 O O . GLY A 1 80 ? 3.384 -7.594 4.039 1.00 93.25 80 GLY A O 1
ATOM 655 N N . SER A 1 81 ? 3.229 -9.420 2.775 1.00 93.06 81 SER A N 1
ATOM 656 C CA . SER A 1 81 ? 4.664 -9.514 2.492 1.00 93.06 81 SER A CA 1
ATOM 657 C C . SER A 1 81 ? 4.914 -9.940 1.054 1.00 93.06 81 SER A C 1
ATOM 659 O O . SER A 1 81 ? 4.262 -10.864 0.573 1.00 93.06 81 SER A O 1
ATOM 661 N N . ALA A 1 82 ? 5.904 -9.323 0.419 1.00 91.19 82 ALA A N 1
ATOM 662 C CA . ALA A 1 82 ? 6.470 -9.758 -0.849 1.00 91.19 82 ALA A CA 1
ATOM 663 C C . ALA A 1 82 ? 7.922 -10.201 -0.609 1.00 91.19 82 ALA A C 1
ATOM 665 O O . ALA A 1 82 ? 8.687 -9.474 0.026 1.00 91.19 82 ALA A O 1
ATOM 666 N N . GLY A 1 83 ? 8.287 -11.403 -1.052 1.00 89.69 83 GLY A N 1
ATOM 667 C CA . GLY A 1 83 ? 9.632 -11.958 -0.875 1.00 89.69 83 GLY A CA 1
ATOM 668 C C . GLY A 1 83 ? 9.703 -13.435 -1.256 1.00 89.69 83 GLY A C 1
ATOM 669 O O . GLY A 1 83 ? 8.681 -14.117 -1.298 1.00 89.69 83 GLY A O 1
ATOM 670 N N . GLY A 1 84 ? 10.902 -13.932 -1.583 1.00 89.19 84 GLY A N 1
ATOM 671 C CA . GLY A 1 84 ? 11.085 -15.320 -2.035 1.00 89.19 84 GLY A CA 1
ATOM 672 C C . GLY A 1 84 ? 10.263 -15.666 -3.284 1.00 89.19 84 GLY A C 1
ATOM 673 O O . GLY A 1 84 ? 9.761 -16.779 -3.394 1.00 89.19 84 GLY A O 1
ATOM 674 N N . GLY A 1 85 ? 10.051 -14.686 -4.172 1.00 93.31 85 GLY A N 1
ATOM 675 C CA . GLY A 1 85 ? 9.237 -14.843 -5.379 1.00 93.31 85 GLY A CA 1
ATOM 676 C C . GLY A 1 85 ? 7.738 -15.006 -5.118 1.00 93.31 85 GLY A C 1
ATOM 677 O O . GLY A 1 85 ? 7.041 -15.539 -5.975 1.00 93.31 85 GLY A O 1
ATOM 678 N N . ARG A 1 86 ? 7.222 -14.602 -3.947 1.00 95.50 86 ARG A N 1
ATOM 679 C CA . ARG A 1 86 ? 5.796 -14.724 -3.603 1.00 95.50 86 ARG A CA 1
ATOM 680 C C . ARG A 1 86 ? 5.237 -13.480 -2.920 1.00 95.50 86 ARG A C 1
ATOM 682 O O . ARG A 1 86 ? 5.930 -12.821 -2.145 1.00 95.50 86 ARG A O 1
ATOM 689 N N . LEU A 1 87 ? 3.963 -13.201 -3.179 1.00 94.12 87 LEU A N 1
ATOM 690 C CA . LEU A 1 87 ? 3.132 -12.235 -2.472 1.00 94.12 87 LEU A CA 1
ATOM 691 C C . LEU A 1 87 ? 2.187 -12.990 -1.539 1.00 94.12 87 LEU A C 1
ATOM 693 O O . LEU A 1 87 ? 1.399 -13.820 -1.986 1.00 94.12 87 LEU A O 1
ATOM 697 N N . ARG A 1 88 ? 2.235 -12.668 -0.247 1.00 95.94 88 ARG A N 1
ATOM 698 C CA . ARG A 1 88 ? 1.357 -13.246 0.775 1.00 95.94 88 ARG A CA 1
ATOM 699 C C . ARG A 1 88 ? 0.581 -12.156 1.487 1.00 95.94 88 ARG A C 1
ATOM 701 O O . ARG A 1 88 ? 1.186 -11.256 2.065 1.00 95.94 88 ARG A O 1
ATOM 708 N N . VAL A 1 89 ? -0.743 -12.270 1.499 1.00 95.50 89 VAL A N 1
ATOM 709 C CA . VAL A 1 89 ? -1.649 -11.452 2.316 1.00 95.50 89 VAL A CA 1
ATOM 710 C C . VAL A 1 89 ? -2.685 -12.391 2.946 1.00 95.50 89 VAL A C 1
ATOM 712 O O . VAL A 1 89 ? -3.772 -12.565 2.394 1.00 95.50 89 VAL A O 1
ATOM 715 N N . 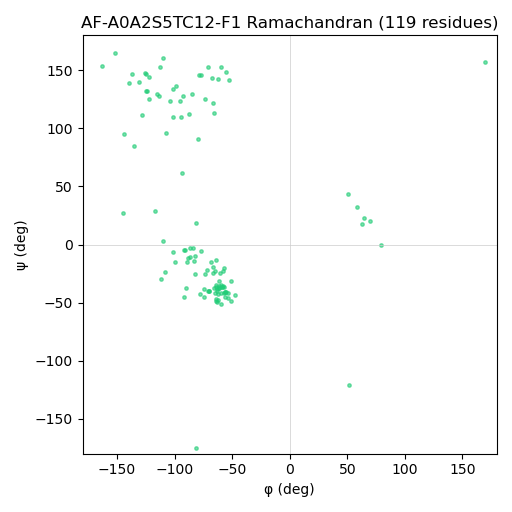PRO A 1 90 ? -2.370 -13.026 4.094 1.00 93.25 90 PRO A N 1
ATOM 716 C CA . PRO A 1 90 ? -3.237 -14.040 4.700 1.00 93.25 90 PRO A CA 1
ATOM 717 C C . PRO A 1 90 ? -4.645 -13.534 5.016 1.00 93.25 90 PRO A C 1
ATOM 719 O O . PRO A 1 90 ? -5.613 -14.256 4.813 1.00 93.25 90 PRO A O 1
ATOM 722 N N . GLY A 1 91 ? -4.775 -12.269 5.434 1.00 91.75 91 GLY A N 1
ATOM 723 C CA . GLY A 1 91 ? -6.075 -11.646 5.707 1.00 91.75 91 GLY A CA 1
ATOM 724 C C . GLY A 1 91 ? -6.986 -11.498 4.480 1.00 91.75 91 GLY A C 1
ATOM 725 O O . GLY A 1 91 ? -8.170 -11.234 4.643 1.00 91.75 91 GLY A O 1
ATOM 726 N N . LEU A 1 92 ? -6.448 -11.679 3.268 1.00 92.81 92 LEU A N 1
ATOM 727 C CA . LEU A 1 92 ? -7.202 -11.733 2.012 1.00 92.81 92 LEU A CA 1
ATOM 728 C C . LEU A 1 92 ? -7.221 -13.141 1.393 1.00 92.81 92 LEU A C 1
ATOM 730 O O . LEU A 1 92 ? -7.725 -13.306 0.288 1.00 92.81 92 LEU A O 1
ATOM 734 N N . GLY A 1 93 ? -6.632 -14.145 2.053 1.00 94.06 93 GLY A N 1
ATOM 735 C CA . GLY A 1 93 ? -6.451 -15.480 1.473 1.00 94.06 93 GLY A CA 1
ATOM 736 C C . GLY A 1 93 ? -5.516 -15.507 0.257 1.00 94.06 93 GLY A C 1
ATOM 737 O O . GLY A 1 93 ? -5.616 -16.413 -0.564 1.00 94.06 93 GLY A O 1
ATOM 738 N N . LEU A 1 94 ? -4.623 -14.519 0.113 1.00 94.75 94 LEU A N 1
ATOM 739 C CA . LEU A 1 94 ? -3.716 -14.420 -1.032 1.00 94.75 94 LEU A CA 1
ATOM 740 C C . LEU A 1 94 ? -2.357 -15.051 -0.718 1.00 94.75 94 LEU A C 1
ATOM 742 O O . LEU A 1 94 ? -1.668 -14.622 0.210 1.00 94.75 94 LEU A O 1
ATOM 746 N N . ASP A 1 95 ? -1.953 -16.015 -1.542 1.00 96.00 95 ASP A N 1
ATOM 747 C CA . ASP A 1 95 ? -0.587 -16.540 -1.614 1.00 96.00 95 ASP A CA 1
ATOM 748 C C . ASP A 1 95 ? -0.257 -16.872 -3.076 1.00 96.00 95 ASP A C 1
ATOM 750 O O . ASP A 1 95 ? -0.604 -17.938 -3.587 1.00 96.00 95 ASP A O 1
ATOM 754 N N . LEU A 1 96 ? 0.382 -15.930 -3.766 1.00 95.38 96 LEU A N 1
ATOM 755 C CA . LEU A 1 96 ? 0.594 -15.975 -5.212 1.00 95.38 96 LEU A CA 1
ATOM 756 C C . LEU A 1 96 ? 2.083 -15.839 -5.548 1.00 95.38 96 LEU A C 1
ATOM 758 O O . LEU A 1 96 ? 2.804 -15.142 -4.829 1.00 95.38 96 LEU A O 1
ATOM 762 N N . PRO A 1 97 ? 2.573 -16.481 -6.623 1.00 95.50 97 PRO A N 1
ATOM 763 C CA . PRO A 1 97 ? 3.903 -16.187 -7.139 1.00 95.50 97 PRO A CA 1
ATOM 764 C C . PRO A 1 97 ? 3.974 -14.726 -7.605 1.00 95.50 97 PRO A C 1
ATOM 766 O O . PRO A 1 97 ? 3.013 -14.191 -8.153 1.00 95.50 97 PRO A O 1
ATOM 769 N N . LEU A 1 98 ? 5.113 -14.080 -7.368 1.00 93.44 98 LEU A N 1
ATOM 770 C CA . LEU A 1 98 ? 5.430 -12.804 -7.996 1.00 93.44 98 LEU A CA 1
ATOM 771 C C . LEU A 1 98 ? 5.872 -13.061 -9.440 1.00 93.44 98 LEU A C 1
ATOM 773 O O . LEU A 1 98 ? 6.543 -14.068 -9.691 1.00 93.44 98 LEU A O 1
ATOM 777 N N . PRO A 1 99 ? 5.556 -12.151 -10.372 1.00 92.75 99 PRO A N 1
ATOM 778 C CA . PRO A 1 99 ? 6.149 -12.175 -11.698 1.00 92.75 99 PRO A CA 1
ATOM 779 C C . PRO A 1 99 ? 7.679 -12.161 -11.615 1.00 92.75 99 PRO A C 1
ATOM 781 O O . PRO A 1 99 ? 8.265 -11.583 -10.697 1.00 92.75 99 PRO A O 1
ATOM 784 N N . VAL A 1 100 ? 8.326 -12.798 -12.590 1.00 90.75 100 VAL A N 1
ATOM 785 C CA . VAL A 1 100 ? 9.789 -12.981 -12.619 1.00 90.75 100 VAL A CA 1
ATOM 786 C C . VAL A 1 100 ? 10.568 -11.672 -12.782 1.00 90.75 100 VAL A C 1
ATOM 788 O O . VAL A 1 100 ? 11.753 -11.629 -12.460 1.00 90.75 100 VAL A O 1
ATOM 791 N N . SER A 1 101 ? 9.913 -10.611 -13.262 1.00 90.44 101 SER A N 1
ATOM 792 C CA . SER A 1 101 ? 10.469 -9.262 -13.355 1.00 90.44 101 SER A CA 1
ATOM 793 C C . SER A 1 101 ? 9.375 -8.194 -13.261 1.00 90.44 101 SER A C 1
ATOM 795 O O . SER A 1 101 ? 8.185 -8.482 -13.442 1.00 90.44 101 SER A O 1
ATOM 797 N N . ALA A 1 102 ? 9.782 -6.948 -13.015 1.00 88.56 102 ALA A N 1
ATOM 798 C CA . ALA A 1 102 ? 8.883 -5.800 -12.981 1.00 88.56 102 ALA A CA 1
ATOM 799 C C . ALA A 1 102 ? 8.237 -5.529 -14.357 1.00 88.56 102 ALA A C 1
ATOM 801 O O . ALA A 1 102 ? 7.058 -5.185 -14.436 1.00 88.56 102 ALA A O 1
ATOM 802 N N . GLU A 1 103 ? 8.963 -5.766 -15.451 1.00 89.62 103 GLU A N 1
ATOM 803 C CA . GLU A 1 103 ? 8.455 -5.661 -16.825 1.00 89.62 103 GLU A CA 1
ATOM 804 C C . GLU A 1 103 ? 7.369 -6.699 -17.101 1.00 89.62 103 GLU A C 1
ATOM 806 O O . GLU A 1 103 ? 6.346 -6.370 -17.698 1.00 89.62 103 GLU A O 1
ATOM 811 N N . THR A 1 104 ? 7.568 -7.936 -16.633 1.00 91.88 104 THR A N 1
ATOM 812 C CA . THR A 1 104 ? 6.567 -9.005 -16.758 1.00 91.88 104 THR A CA 1
ATOM 813 C C . THR A 1 104 ? 5.311 -8.639 -15.972 1.00 91.88 104 THR A C 1
ATOM 815 O O . THR A 1 104 ? 4.209 -8.675 -16.515 1.00 91.88 104 THR A O 1
ATOM 818 N N . ALA A 1 105 ? 5.481 -8.182 -14.724 1.00 91.44 105 ALA A N 1
ATOM 819 C CA . ALA A 1 105 ? 4.374 -7.707 -13.898 1.00 91.44 105 ALA A CA 1
ATOM 820 C C . ALA A 1 105 ? 3.589 -6.580 -14.583 1.00 91.44 105 ALA A C 1
ATOM 822 O O . ALA A 1 105 ? 2.361 -6.549 -14.546 1.00 91.44 105 ALA A O 1
ATOM 823 N N . TRP A 1 106 ? 4.291 -5.654 -15.232 1.00 90.12 106 TRP A N 1
ATOM 824 C CA . TRP A 1 106 ? 3.662 -4.553 -15.944 1.00 90.12 106 TRP A CA 1
ATOM 825 C C . TRP A 1 106 ? 2.940 -4.986 -17.217 1.00 90.12 106 TRP A C 1
ATOM 827 O O . TRP A 1 106 ? 1.852 -4.482 -17.485 1.00 90.12 106 TRP A O 1
ATOM 837 N N . ALA A 1 107 ? 3.503 -5.915 -17.990 1.00 91.00 107 ALA A N 1
ATOM 838 C CA . ALA A 1 107 ? 2.845 -6.457 -19.176 1.00 91.00 107 ALA A CA 1
ATOM 839 C C . ALA A 1 107 ? 1.498 -7.118 -18.829 1.00 91.00 107 ALA A C 1
ATOM 841 O O . ALA A 1 107 ? 0.534 -6.972 -19.577 1.00 91.00 107 ALA A O 1
ATOM 842 N N . GLU A 1 108 ? 1.416 -7.780 -17.671 1.00 91.38 108 GLU A N 1
ATOM 843 C CA . GLU A 1 108 ? 0.177 -8.360 -17.142 1.00 91.38 108 GLU A CA 1
ATOM 844 C C . GLU A 1 108 ? -0.782 -7.297 -16.574 1.00 91.38 108 GLU A C 1
ATOM 846 O O . GLU A 1 108 ? -1.998 -7.390 -16.751 1.00 91.38 108 GLU A O 1
ATOM 851 N N . LEU A 1 109 ? -0.252 -6.268 -15.904 1.00 89.38 109 LEU A N 1
ATOM 852 C CA . LEU A 1 109 ? -1.043 -5.233 -15.234 1.00 89.38 109 LEU A CA 1
ATOM 853 C C . LEU A 1 109 ? -1.618 -4.183 -16.196 1.00 89.38 109 LEU A C 1
ATOM 855 O O . LEU A 1 109 ? -2.770 -3.778 -16.043 1.00 89.38 109 LEU A O 1
ATOM 859 N N . ALA A 1 110 ? -0.838 -3.710 -17.168 1.00 87.81 110 ALA A N 1
ATOM 860 C CA . ALA A 1 110 ? -1.201 -2.578 -18.024 1.00 87.81 110 ALA A CA 1
ATOM 861 C C . ALA A 1 110 ? -2.551 -2.750 -18.757 1.00 87.81 110 ALA A C 1
ATOM 863 O O . ALA A 1 110 ? -3.336 -1.796 -18.761 1.00 87.81 110 ALA A O 1
ATOM 864 N N . PRO A 1 111 ? -2.904 -3.936 -19.300 1.00 87.56 111 PRO A N 1
ATOM 865 C CA . PRO A 1 111 ? -4.223 -4.163 -19.894 1.00 87.56 111 PRO A CA 1
ATOM 866 C C . PRO A 1 111 ? -5.377 -3.967 -18.901 1.00 87.56 111 PRO A C 1
ATOM 868 O O . PRO A 1 111 ? -6.431 -3.459 -19.277 1.00 87.56 111 PRO A O 1
ATOM 871 N N . LEU A 1 112 ? -5.172 -4.315 -17.626 1.00 85.31 112 LEU A N 1
ATOM 872 C CA . LEU A 1 112 ? -6.171 -4.167 -16.560 1.00 85.31 112 LEU A CA 1
ATOM 873 C C . LEU A 1 112 ? -6.350 -2.704 -16.129 1.00 85.31 112 LEU A C 1
ATOM 875 O O . LEU A 1 112 ? -7.409 -2.327 -15.626 1.00 85.31 112 LEU A O 1
ATOM 879 N N . LEU A 1 113 ? -5.322 -1.872 -16.321 1.00 82.00 113 LEU A N 1
ATOM 880 C CA . LEU A 1 113 ? -5.372 -0.436 -16.041 1.00 82.00 113 LEU A CA 1
ATOM 881 C C . LEU A 1 113 ? -6.023 0.364 -17.187 1.00 82.00 113 LEU A C 1
ATOM 883 O O . LEU A 1 113 ? -6.574 1.439 -16.940 1.00 82.00 113 LEU A O 1
ATOM 887 N N . GLY A 1 114 ? -5.980 -0.155 -18.422 1.00 68.12 114 GLY A N 1
ATOM 888 C CA . GLY A 1 114 ? -6.428 0.511 -19.653 1.00 68.12 114 GLY A CA 1
ATOM 889 C C . GLY A 1 114 ? -7.932 0.453 -19.960 1.00 68.12 114 GLY A C 1
ATOM 890 O O . GLY A 1 114 ? -8.404 1.190 -20.822 1.00 68.12 114 GLY A O 1
ATOM 891 N N . THR A 1 115 ? -8.731 -0.345 -19.248 1.00 55.66 115 THR A N 1
ATOM 892 C CA . THR A 1 115 ? -10.191 -0.448 -19.476 1.00 55.66 115 THR A CA 1
ATOM 893 C C . THR A 1 115 ? -11.008 0.676 -18.815 1.00 55.66 115 THR A C 1
ATOM 895 O O . THR A 1 115 ? -12.209 0.528 -18.599 1.00 55.66 115 THR A O 1
ATOM 898 N N . GLY A 1 116 ? -10.380 1.800 -18.452 1.00 48.97 116 GLY A N 1
ATOM 899 C CA . GLY A 1 116 ? -11.006 2.863 -17.658 1.00 48.97 116 GLY A CA 1
ATOM 900 C C . GLY A 1 116 ? -10.578 4.288 -18.003 1.00 48.97 116 GLY A C 1
ATOM 901 O O . GLY A 1 116 ? -10.612 5.146 -17.120 1.00 48.97 116 GLY A O 1
ATOM 902 N N . THR A 1 117 ? -10.161 4.555 -19.241 1.00 43.88 117 THR A N 1
ATOM 903 C CA . THR A 1 117 ? -9.762 5.901 -19.672 1.00 43.88 117 THR A CA 1
ATOM 904 C C . THR A 1 117 ? -10.996 6.748 -19.988 1.00 43.88 117 THR A C 1
ATOM 906 O O . THR A 1 117 ? -11.457 6.791 -21.125 1.00 43.88 117 THR A O 1
ATOM 909 N N . THR A 1 118 ? -11.521 7.465 -18.995 1.00 39.53 118 THR A N 1
ATOM 910 C CA . THR A 1 118 ? -12.185 8.742 -19.290 1.00 39.53 118 THR A CA 1
ATOM 911 C C . THR A 1 118 ? -11.092 9.807 -19.278 1.00 39.53 118 THR A C 1
ATOM 913 O O . THR A 1 118 ? -10.531 10.058 -18.210 1.00 39.53 118 THR A O 1
ATOM 916 N N . PRO A 1 119 ? -10.744 10.429 -20.417 1.00 38.34 119 PRO A N 1
ATOM 917 C CA . PRO A 1 119 ? -9.860 11.582 -20.394 1.00 38.34 119 PRO A CA 1
ATOM 918 C C . PRO A 1 119 ? -10.593 12.730 -19.692 1.00 38.34 119 PRO A C 1
ATOM 920 O O . PRO A 1 119 ? -11.684 13.127 -20.105 1.00 38.34 119 PRO A O 1
ATOM 923 N N . LEU A 1 120 ? -10.007 13.245 -18.610 1.00 42.09 120 LEU A N 1
ATOM 924 C CA . LEU A 1 120 ? -10.387 14.546 -18.068 1.00 42.09 120 LEU A CA 1
ATOM 925 C C . LEU A 1 120 ? -9.993 15.596 -19.115 1.00 42.09 120 LEU A C 1
ATOM 927 O O . LEU A 1 120 ? -8.812 15.738 -19.431 1.00 42.09 120 LEU A O 1
ATOM 931 N N . ARG A 1 121 ? -11.007 16.243 -19.694 1.00 39.97 121 ARG A N 1
ATOM 932 C CA . ARG A 1 121 ? -10.872 17.498 -20.438 1.00 39.97 121 ARG A CA 1
ATOM 933 C C . ARG A 1 121 ? -10.693 18.660 -19.474 1.00 39.97 121 ARG A C 1
ATOM 935 O O . ARG A 1 121 ? -11.301 18.596 -18.382 1.00 39.97 121 ARG A O 1
#